Protein AF-A0A968VUL2-F1 (afdb_monomer)

Sequence (170 aa):
MVMHDLRGGFHIPNAKMEKSKKALVSRAGLHGLLQIFDATDLGKEFAKCLPEDGSIRAYGSYQLGLLWVACLLSGFDSIDDIEEFDDDDLILALFGGKLPTAKTMGNFLRRFSKHNIQDLNRFITKMGYTLRNHSQQVHPHKGEAMPHFKIDGTTHEQHGKQMEGCGWIR

Mean predicted aligned error: 10.17 Å

Nearest PDB structures (foldseek):
  8vy9-assembly1_R  TM=2.359E-01  e=7.471E+00  Homo sapiens

Foldseek 3Di:
DPPDQLLNPQAFDDDDDDDDPDDQDLCNCLSVVLNVCRVDCNLVLLSVLFFAADPDPPDHRSLLSSVVVSCVSSVNPALQCSVVCLPPPSSCVRSVNDDDHSVRSVVRVVRRDPSSVVSNVVSVVVVVVVVLVVCCVVCVPPPPDDDDDPDPPPPPPDPPDDDPPDDDDD

Secondary structure (DSSP, 8-state):
-----TTTT--PPPPPP---SSPPPTTTTHHHHHHHHHHSHHHHHHHHHSPPPPSSTTS-HHHHHHHHHHHHHTT--SSGGGGGGTT-HHHHHHTTS-PPPHHHHHHHHTT--HHHHHHHHHHHHHHHHHHHHHHHHH-GGG-SS--------------S---TT-PPP-

Structure (mmCIF, N/CA/C/O backbone):
data_AF-A0A968VUL2-F1
#
_entry.id   AF-A0A968VUL2-F1
#
loop_
_atom_site.group_PDB
_atom_site.id
_atom_site.type_symbol
_atom_site.label_atom_id
_atom_site.label_alt_id
_atom_site.label_comp_id
_atom_site.label_asym_id
_atom_site.label_entity_id
_atom_site.label_seq_id
_atom_site.pdbx_PDB_ins_code
_atom_site.Cartn_x
_atom_site.Cartn_y
_atom_site.Cartn_z
_atom_site.occupancy
_atom_site.B_iso_or_equiv
_atom_site.auth_seq_id
_atom_site.auth_comp_id
_atom_site.auth_asym_id
_atom_site.auth_atom_id
_atom_site.pdbx_PDB_model_num
ATOM 1 N N . MET A 1 1 ? 14.855 -13.547 21.354 1.00 37.34 1 MET A N 1
ATOM 2 C CA . MET A 1 1 ? 13.839 -12.504 21.103 1.00 37.34 1 MET A CA 1
ATOM 3 C C . MET A 1 1 ? 13.083 -12.933 19.857 1.00 37.34 1 MET A C 1
ATOM 5 O O . MET A 1 1 ? 13.698 -12.995 18.802 1.00 37.34 1 MET A O 1
ATOM 9 N N . VAL A 1 2 ? 11.835 -13.390 19.984 1.00 40.97 2 VAL A N 1
ATOM 10 C CA . VAL A 1 2 ? 11.049 -13.843 18.823 1.00 40.97 2 VAL A CA 1
ATOM 11 C C . VAL A 1 2 ? 10.714 -12.595 18.006 1.00 40.97 2 VAL A C 1
ATOM 13 O O . VAL A 1 2 ? 10.046 -11.703 18.521 1.00 40.97 2 VAL A O 1
ATOM 16 N N . MET A 1 3 ? 11.246 -12.476 16.785 1.00 50.22 3 MET A N 1
ATOM 17 C CA . MET A 1 3 ? 10.835 -11.415 15.863 1.00 50.22 3 MET A CA 1
ATOM 18 C C . MET A 1 3 ? 9.357 -11.639 15.546 1.00 50.22 3 MET A C 1
ATOM 20 O O . MET A 1 3 ? 9.009 -12.607 14.878 1.00 50.22 3 MET A O 1
ATOM 24 N N . HIS A 1 4 ? 8.494 -10.777 16.074 1.00 66.12 4 HIS A N 1
ATOM 25 C CA . HIS A 1 4 ? 7.088 -10.762 15.705 1.00 66.12 4 HIS A CA 1
ATOM 26 C C . HIS A 1 4 ? 6.989 -10.368 14.226 1.00 66.12 4 HIS A C 1
ATOM 28 O O . HIS A 1 4 ? 7.499 -9.314 13.839 1.00 66.12 4 HIS A O 1
ATOM 34 N N . ASP A 1 5 ? 6.374 -11.209 13.392 1.00 80.06 5 ASP A N 1
ATOM 35 C CA . ASP A 1 5 ? 6.151 -10.875 11.986 1.00 80.06 5 ASP A CA 1
ATOM 36 C C . ASP A 1 5 ? 5.081 -9.785 11.890 1.00 80.06 5 ASP A C 1
ATOM 38 O O . ASP A 1 5 ? 3.891 -10.032 12.072 1.00 80.06 5 ASP A O 1
ATOM 42 N N . LEU A 1 6 ? 5.517 -8.557 11.617 1.00 80.31 6 LEU A N 1
ATOM 43 C CA . LEU A 1 6 ? 4.642 -7.391 11.469 1.00 80.31 6 LEU A CA 1
ATOM 44 C C . LEU A 1 6 ? 3.752 -7.469 10.219 1.00 80.31 6 LEU A C 1
ATOM 46 O O . LEU A 1 6 ? 2.840 -6.662 10.068 1.00 80.31 6 LEU A O 1
ATOM 50 N N . ARG A 1 7 ? 4.005 -8.433 9.324 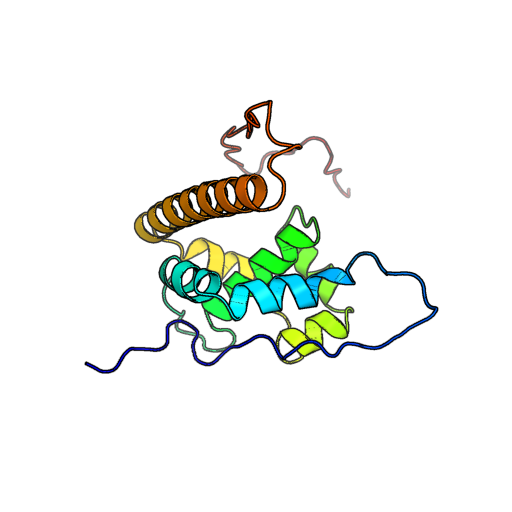1.00 83.31 7 ARG A N 1
ATOM 51 C CA . ARG A 1 7 ? 3.173 -8.687 8.142 1.00 83.31 7 ARG A CA 1
ATOM 52 C C . ARG A 1 7 ? 2.048 -9.685 8.411 1.00 83.31 7 ARG A C 1
ATOM 54 O O . ARG A 1 7 ? 1.212 -9.897 7.537 1.00 83.31 7 ARG A O 1
ATOM 61 N N . GLY A 1 8 ? 2.017 -10.298 9.598 1.00 80.00 8 GLY A N 1
ATOM 62 C CA . GLY A 1 8 ? 0.979 -11.256 9.981 1.00 80.00 8 GLY A CA 1
ATOM 63 C C . GLY A 1 8 ? 0.897 -12.472 9.051 1.00 80.00 8 GLY A C 1
ATOM 64 O O . GLY A 1 8 ? -0.189 -13.013 8.860 1.00 80.00 8 GLY A O 1
ATOM 65 N N . GLY A 1 9 ? 2.012 -12.870 8.424 1.00 82.31 9 GLY A N 1
ATOM 66 C CA . GLY A 1 9 ? 2.068 -13.954 7.441 1.00 82.31 9 GLY A CA 1
ATOM 67 C C . GLY A 1 9 ? 1.458 -13.638 6.068 1.00 82.31 9 GLY A C 1
ATOM 68 O O . GLY A 1 9 ? 1.437 -14.522 5.212 1.00 82.31 9 GLY A O 1
ATOM 69 N N . PHE A 1 10 ? 0.964 -12.415 5.832 1.00 86.69 10 PHE A N 1
ATOM 70 C CA . PHE A 1 10 ? 0.419 -12.013 4.533 1.00 86.69 10 PHE A CA 1
ATOM 71 C C . PHE A 1 10 ? 1.534 -11.624 3.561 1.00 86.69 10 PHE A C 1
ATOM 73 O O . PHE A 1 10 ? 2.338 -10.737 3.860 1.00 86.69 10 PHE A O 1
ATOM 80 N N . HIS A 1 11 ? 1.532 -12.237 2.376 1.00 88.06 11 HIS A N 1
ATOM 81 C CA . HIS A 1 11 ? 2.478 -11.966 1.294 1.00 88.06 11 HIS A CA 1
ATOM 82 C C . HIS A 1 11 ? 1.773 -11.980 -0.062 1.00 88.06 11 HIS A C 1
ATOM 84 O O . HIS A 1 11 ? 0.821 -12.736 -0.272 1.00 88.06 11 HIS A O 1
ATOM 90 N N . ILE A 1 12 ? 2.283 -11.184 -0.997 1.00 89.44 12 ILE A N 1
ATOM 91 C CA . ILE A 1 12 ? 1.816 -11.165 -2.381 1.00 89.44 12 ILE A CA 1
ATOM 92 C C . ILE A 1 12 ? 2.310 -12.439 -3.090 1.00 89.44 12 ILE A C 1
ATOM 94 O O . ILE A 1 12 ? 3.513 -12.717 -3.081 1.00 89.44 12 ILE A O 1
ATOM 98 N N . PRO A 1 13 ? 1.423 -13.228 -3.730 1.00 86.00 13 PRO A N 1
ATOM 99 C CA . PRO A 1 13 ? 1.834 -14.400 -4.497 1.00 86.00 13 PRO A CA 1
ATOM 100 C C . PRO A 1 13 ? 2.847 -14.040 -5.588 1.00 86.00 13 PRO A C 1
ATOM 102 O O . PRO A 1 13 ? 2.783 -12.962 -6.174 1.00 86.00 13 PRO A O 1
ATOM 105 N N . ASN A 1 14 ? 3.760 -14.953 -5.922 1.00 84.19 14 ASN A N 1
ATOM 106 C CA . ASN A 1 14 ? 4.741 -14.688 -6.974 1.00 84.19 14 ASN A CA 1
ATOM 107 C C . ASN A 1 14 ? 4.069 -14.496 -8.343 1.00 84.19 14 ASN A C 1
ATOM 109 O O . ASN A 1 14 ? 3.276 -15.343 -8.767 1.00 84.19 14 ASN A O 1
ATOM 113 N N . ALA A 1 15 ? 4.429 -13.428 -9.061 1.00 79.00 15 ALA A N 1
ATOM 114 C CA . ALA A 1 15 ? 3.981 -13.226 -10.430 1.00 79.00 15 ALA A CA 1
ATOM 115 C C . ALA A 1 15 ? 4.552 -14.305 -11.353 1.00 79.00 15 ALA A C 1
ATOM 117 O O . ALA A 1 15 ? 5.729 -14.671 -11.281 1.00 79.00 15 ALA A O 1
ATOM 118 N N . LYS A 1 16 ? 3.697 -14.819 -12.240 1.00 77.38 16 LYS A N 1
ATOM 119 C CA . LYS A 1 16 ? 4.094 -15.735 -13.308 1.00 77.38 16 LYS A CA 1
ATOM 120 C C . LYS A 1 16 ? 4.295 -14.935 -14.586 1.00 77.38 16 LYS A C 1
ATOM 122 O O . LYS A 1 16 ? 3.427 -14.168 -14.986 1.00 77.38 16 LYS A O 1
ATOM 127 N N . MET A 1 17 ? 5.436 -15.138 -15.232 1.00 76.56 17 MET A N 1
ATOM 128 C CA . MET A 1 17 ? 5.728 -14.527 -16.524 1.00 76.56 17 MET A CA 1
ATOM 129 C C . MET A 1 17 ? 5.154 -15.400 -17.636 1.00 76.56 17 MET A C 1
ATOM 131 O O . MET A 1 17 ? 5.544 -16.559 -17.780 1.00 76.56 17 MET A O 1
ATOM 135 N N . GLU A 1 18 ? 4.268 -14.834 -18.447 1.00 79.75 18 GLU A N 1
ATOM 136 C CA . GLU A 1 18 ? 3.709 -15.494 -19.624 1.00 79.75 18 GLU A CA 1
ATOM 137 C C . GLU A 1 18 ? 3.889 -14.604 -20.857 1.00 79.75 18 GLU A C 1
ATOM 139 O O . GLU A 1 18 ? 3.712 -13.386 -20.806 1.00 79.75 18 GLU A O 1
ATOM 144 N N . LYS A 1 19 ? 4.256 -15.209 -21.990 1.00 80.38 19 LYS A N 1
ATOM 145 C CA . LYS A 1 19 ? 4.304 -14.497 -23.269 1.00 80.38 19 LYS A CA 1
ATOM 146 C C . LYS A 1 19 ? 2.898 -14.438 -23.849 1.00 80.38 19 LYS A C 1
ATOM 148 O O . LYS A 1 19 ? 2.332 -15.470 -24.189 1.00 80.38 19 LYS A O 1
ATOM 153 N N . SER A 1 20 ? 2.377 -13.233 -24.039 1.00 81.50 20 SER A N 1
ATOM 154 C CA . SER A 1 20 ? 1.066 -13.009 -24.644 1.00 81.50 20 SER A CA 1
ATOM 155 C C . SER A 1 20 ? 1.165 -12.063 -25.836 1.00 81.50 20 SER A C 1
ATOM 157 O O . SER A 1 20 ? 2.008 -11.170 -25.867 1.00 81.50 20 SER A O 1
ATOM 159 N N . LYS A 1 21 ? 0.291 -12.267 -26.828 1.00 85.56 21 LYS A N 1
ATOM 160 C CA . LYS A 1 21 ? 0.071 -11.323 -27.939 1.00 85.56 21 LYS A CA 1
ATOM 161 C C . LYS A 1 21 ? -1.016 -10.289 -27.618 1.00 85.56 21 LYS A C 1
ATOM 163 O O . LYS A 1 21 ? -1.275 -9.414 -28.438 1.00 85.56 21 LYS A O 1
ATOM 168 N N . LYS A 1 22 ? -1.691 -10.423 -26.470 1.00 81.62 22 LYS A N 1
ATOM 169 C CA . LYS A 1 22 ? -2.714 -9.474 -26.019 1.00 81.62 22 LYS A CA 1
ATOM 170 C C . LYS A 1 22 ? -2.049 -8.157 -25.619 1.00 81.62 22 LYS A C 1
ATOM 172 O O . LYS A 1 22 ? -0.934 -8.160 -25.101 1.00 81.62 22 LYS A O 1
ATOM 177 N N . ALA A 1 23 ? -2.745 -7.048 -25.853 1.00 78.88 23 ALA A N 1
ATOM 178 C CA . ALA A 1 23 ? -2.309 -5.745 -25.370 1.00 78.88 23 ALA A CA 1
ATOM 179 C C . ALA A 1 23 ? -2.241 -5.732 -23.833 1.00 78.88 23 ALA A C 1
ATOM 181 O O . ALA A 1 23 ? -3.009 -6.430 -23.166 1.00 78.88 23 ALA A O 1
ATOM 182 N N . LEU A 1 24 ? -1.324 -4.931 -23.284 1.00 73.94 24 LEU A N 1
ATOM 183 C CA . LEU A 1 24 ? -1.293 -4.655 -21.851 1.00 73.94 24 LEU A CA 1
ATOM 184 C C . LEU A 1 24 ? -2.572 -3.905 -21.463 1.00 73.94 24 LEU A C 1
ATOM 186 O O . LEU A 1 24 ? -2.960 -2.945 -22.126 1.00 73.94 24 LEU A O 1
ATOM 190 N N . VAL A 1 25 ? -3.214 -4.359 -20.392 1.00 75.19 25 VAL A N 1
ATOM 191 C CA . VAL A 1 25 ? -4.345 -3.666 -19.763 1.00 75.19 25 VAL A CA 1
ATOM 192 C C . VAL A 1 25 ? -3.836 -2.639 -18.749 1.00 75.19 25 VAL A C 1
ATOM 194 O O . VAL A 1 25 ? -2.686 -2.720 -18.312 1.00 75.19 25 VAL A O 1
ATOM 197 N N . SER A 1 26 ? -4.684 -1.687 -18.354 1.00 71.44 26 SER A N 1
ATOM 198 C CA . SER A 1 26 ? -4.329 -0.556 -17.475 1.00 71.44 26 SER A CA 1
ATOM 199 C C . SER A 1 26 ? -3.601 -0.967 -16.188 1.00 71.44 26 SER A C 1
ATOM 201 O O . SER A 1 26 ? -2.665 -0.290 -15.773 1.00 71.44 26 SER A O 1
ATOM 203 N N . ARG A 1 27 ? -3.969 -2.110 -15.594 1.00 76.69 27 ARG A N 1
ATOM 204 C CA . ARG A 1 27 ? -3.415 -2.619 -14.324 1.00 76.69 27 ARG A CA 1
ATOM 205 C C . ARG A 1 27 ? -2.355 -3.723 -14.488 1.00 76.69 27 ARG A C 1
ATOM 207 O O . ARG A 1 27 ? -1.923 -4.312 -13.502 1.00 76.69 27 ARG A O 1
ATOM 214 N N . ALA A 1 28 ? -1.873 -3.998 -15.707 1.00 74.69 28 ALA A N 1
ATOM 215 C CA . ALA A 1 28 ? -0.989 -5.142 -15.995 1.00 74.69 28 ALA A CA 1
ATOM 216 C C . ALA A 1 28 ? 0.368 -5.129 -15.252 1.00 74.69 28 ALA A C 1
ATOM 218 O O . ALA A 1 28 ? 1.002 -6.173 -15.116 1.00 74.69 28 ALA A O 1
ATOM 219 N N . GLY A 1 29 ? 0.822 -3.967 -14.766 1.00 82.19 29 GLY A N 1
ATOM 220 C CA . GLY A 1 29 ? 2.055 -3.835 -13.978 1.00 82.19 29 GLY A CA 1
ATOM 221 C C . GLY A 1 29 ? 1.862 -3.929 -12.461 1.00 82.19 29 GLY A C 1
ATOM 222 O O . GLY A 1 29 ? 2.845 -4.062 -11.732 1.00 82.19 29 GLY A O 1
ATOM 223 N N . LEU A 1 30 ? 0.620 -3.868 -11.974 1.00 87.62 30 LEU A N 1
ATOM 224 C CA . LEU A 1 30 ? 0.327 -3.682 -10.555 1.00 87.62 30 LEU A CA 1
ATOM 225 C C . LEU A 1 30 ? 0.808 -4.859 -9.701 1.00 87.62 30 LEU A C 1
ATOM 227 O O . LEU A 1 30 ? 1.480 -4.647 -8.695 1.00 87.62 30 LEU A O 1
ATOM 231 N N . HIS A 1 31 ? 0.558 -6.098 -10.138 1.00 89.00 31 HIS A N 1
ATOM 232 C CA . HIS A 1 31 ? 1.044 -7.295 -9.440 1.00 89.00 31 HIS A CA 1
ATOM 233 C C . HIS A 1 31 ? 2.570 -7.288 -9.304 1.00 89.00 31 HIS A C 1
ATOM 235 O O . HIS A 1 31 ? 3.088 -7.462 -8.204 1.00 89.00 31 HIS A O 1
ATOM 241 N N . GLY A 1 32 ? 3.295 -7.022 -10.392 1.00 87.81 32 GLY A N 1
ATOM 242 C CA . GLY A 1 32 ? 4.757 -6.972 -10.364 1.00 87.81 32 GLY A CA 1
ATOM 243 C C . GLY A 1 32 ? 5.288 -5.903 -9.406 1.00 87.81 32 GLY A C 1
ATOM 244 O O . GLY A 1 32 ? 6.206 -6.174 -8.634 1.00 87.81 32 GLY A O 1
ATOM 245 N N . LEU A 1 33 ? 4.679 -4.713 -9.400 1.00 87.75 33 LEU A N 1
ATOM 246 C CA . LEU A 1 33 ? 5.052 -3.633 -8.482 1.00 87.75 33 LEU A CA 1
ATOM 247 C C . LEU A 1 33 ? 4.795 -4.009 -7.018 1.00 87.75 33 LEU A C 1
ATOM 249 O O . LEU A 1 33 ? 5.688 -3.847 -6.187 1.00 87.75 33 LEU A O 1
ATOM 253 N N . LEU A 1 34 ? 3.615 -4.557 -6.708 1.00 90.88 34 LEU A N 1
ATOM 254 C CA . LEU A 1 34 ? 3.268 -5.002 -5.355 1.00 90.88 34 LEU A CA 1
ATOM 255 C C . LEU A 1 34 ? 4.173 -6.144 -4.885 1.00 90.88 34 LEU A C 1
ATOM 257 O O . LEU A 1 34 ? 4.610 -6.142 -3.737 1.00 90.88 34 LEU A O 1
ATOM 261 N N . GLN A 1 35 ? 4.512 -7.084 -5.771 1.00 89.75 35 GLN A N 1
ATOM 262 C CA . GLN A 1 35 ? 5.426 -8.178 -5.456 1.00 89.75 35 GLN A CA 1
ATOM 263 C C . GLN A 1 35 ? 6.840 -7.661 -5.169 1.00 89.75 35 GLN A C 1
ATOM 265 O O . GLN A 1 35 ? 7.449 -8.084 -4.191 1.00 89.75 35 GLN A O 1
ATOM 270 N N . ILE A 1 36 ? 7.375 -6.743 -5.983 1.00 86.00 36 ILE A N 1
ATOM 271 C CA . ILE A 1 36 ? 8.690 -6.129 -5.728 1.00 86.00 36 ILE A CA 1
ATOM 272 C C . ILE A 1 36 ? 8.672 -5.389 -4.388 1.00 86.00 36 ILE A C 1
ATOM 274 O O . ILE A 1 36 ? 9.610 -5.499 -3.596 1.00 86.00 36 ILE A O 1
ATOM 278 N N . PHE A 1 37 ? 7.599 -4.651 -4.113 1.00 87.56 37 PHE A N 1
ATOM 279 C CA . PHE A 1 37 ? 7.453 -3.925 -2.861 1.00 87.56 37 PHE A CA 1
ATOM 280 C C . PHE A 1 37 ? 7.427 -4.871 -1.647 1.00 87.56 37 PHE A C 1
ATOM 282 O O . PHE A 1 37 ? 8.195 -4.670 -0.708 1.00 87.56 37 PHE A O 1
ATOM 289 N N . ASP A 1 38 ? 6.619 -5.936 -1.691 1.00 88.50 38 ASP A N 1
ATOM 290 C CA . ASP A 1 38 ? 6.483 -6.917 -0.603 1.00 88.50 38 ASP A CA 1
ATOM 291 C C . ASP A 1 38 ? 7.728 -7.810 -0.419 1.00 88.50 38 ASP A C 1
ATOM 293 O O . ASP A 1 38 ? 8.085 -8.172 0.706 1.00 88.50 38 ASP A O 1
ATOM 297 N N . ALA A 1 39 ? 8.424 -8.146 -1.511 1.00 86.56 39 ALA A N 1
ATOM 298 C CA . ALA A 1 39 ? 9.606 -9.010 -1.489 1.00 86.56 39 ALA A CA 1
ATOM 299 C C . ALA A 1 39 ? 10.894 -8.292 -1.050 1.00 86.56 39 ALA A C 1
ATOM 301 O O . ALA A 1 39 ? 11.871 -8.949 -0.681 1.00 86.56 39 ALA A O 1
ATOM 302 N N . THR A 1 40 ? 10.925 -6.959 -1.095 1.00 85.06 40 THR A N 1
ATOM 303 C CA . THR A 1 40 ? 12.086 -6.158 -0.680 1.00 85.06 40 THR A CA 1
ATOM 304 C C . THR A 1 40 ? 11.965 -5.701 0.774 1.00 85.06 40 THR A C 1
ATOM 306 O O . THR A 1 40 ? 10.937 -5.863 1.432 1.00 85.06 40 THR A O 1
ATOM 309 N N . ASP A 1 41 ? 13.023 -5.084 1.308 1.00 86.94 41 ASP A N 1
ATOM 310 C CA . ASP A 1 41 ? 12.971 -4.495 2.651 1.00 86.94 41 ASP A CA 1
ATOM 311 C C . ASP A 1 41 ? 11.999 -3.304 2.744 1.00 86.94 41 ASP A C 1
ATOM 313 O O . ASP A 1 41 ? 11.646 -2.900 3.851 1.00 86.94 41 ASP A O 1
ATOM 317 N N . LEU A 1 42 ? 11.502 -2.787 1.610 1.00 86.50 42 LEU A N 1
ATOM 318 C CA . LEU A 1 42 ? 10.468 -1.752 1.584 1.00 86.50 42 LEU A CA 1
ATOM 319 C C . LEU A 1 42 ? 9.188 -2.219 2.278 1.00 86.50 42 LEU A C 1
ATOM 321 O O . LEU A 1 42 ? 8.699 -1.503 3.144 1.00 86.50 42 LEU A O 1
ATOM 325 N N . GLY A 1 43 ? 8.694 -3.425 1.980 1.00 88.19 43 GLY A N 1
ATOM 326 C CA . GLY A 1 43 ? 7.504 -3.975 2.633 1.00 88.19 43 GLY A CA 1
ATOM 327 C C . GLY A 1 43 ? 7.682 -4.142 4.145 1.00 88.19 43 GLY A C 1
ATOM 328 O O . GLY A 1 43 ? 6.789 -3.811 4.924 1.00 88.19 43 GLY A O 1
ATOM 329 N N . LYS A 1 44 ? 8.871 -4.571 4.591 1.00 89.88 44 LYS A N 1
ATOM 330 C CA . LYS A 1 44 ? 9.181 -4.722 6.026 1.00 89.88 44 LYS A CA 1
ATOM 331 C C . LYS A 1 44 ? 9.244 -3.383 6.754 1.00 89.88 44 LYS A C 1
ATOM 333 O O . LYS A 1 44 ? 8.744 -3.274 7.869 1.00 89.88 44 LYS A O 1
ATOM 338 N N . GLU A 1 45 ? 9.890 -2.384 6.157 1.00 91.12 45 GLU A N 1
ATOM 339 C 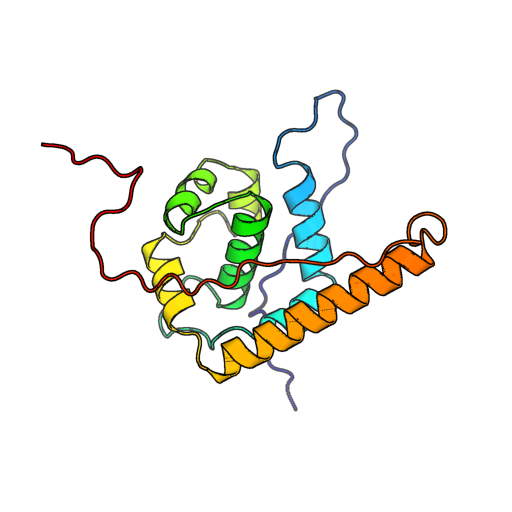CA . GLU A 1 45 ? 9.967 -1.039 6.730 1.00 91.12 45 GLU A CA 1
ATOM 340 C C . GLU A 1 45 ? 8.594 -0.362 6.722 1.00 91.12 45 GLU A C 1
ATOM 342 O O . GLU A 1 45 ? 8.205 0.225 7.725 1.00 91.12 45 GLU A O 1
ATOM 347 N N . PHE A 1 46 ? 7.822 -0.534 5.647 1.00 93.31 46 PHE A N 1
ATOM 348 C CA . PHE A 1 46 ? 6.452 -0.045 5.555 1.00 93.31 46 PHE A CA 1
ATOM 349 C C . PHE A 1 46 ? 5.556 -0.643 6.641 1.00 93.31 46 PHE A C 1
ATOM 351 O O . PHE A 1 46 ? 4.849 0.103 7.311 1.00 93.31 46 PHE A O 1
ATOM 358 N N . ALA A 1 47 ? 5.635 -1.958 6.885 1.00 92.81 47 ALA A N 1
ATOM 359 C CA . ALA A 1 47 ? 4.854 -2.629 7.926 1.00 92.81 47 ALA A CA 1
ATOM 360 C C . ALA A 1 47 ? 5.068 -2.021 9.325 1.00 92.81 47 ALA A C 1
ATOM 362 O O . ALA A 1 47 ? 4.122 -1.940 10.103 1.00 92.81 47 ALA A O 1
ATOM 363 N N . LYS A 1 48 ? 6.281 -1.537 9.633 1.00 93.75 48 LYS A N 1
ATOM 364 C CA . LYS A 1 48 ? 6.589 -0.859 10.908 1.00 93.75 48 LYS A CA 1
ATOM 365 C 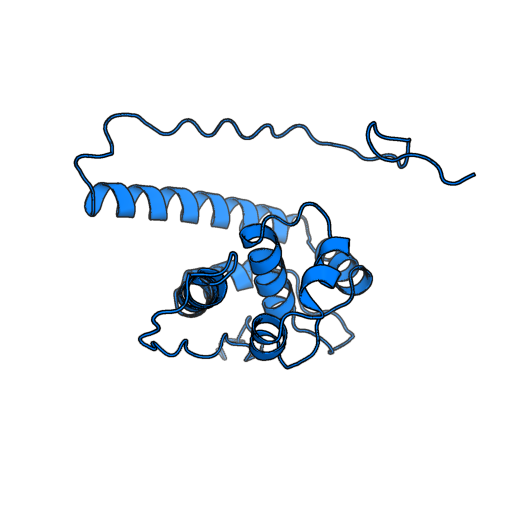C . LYS A 1 48 ? 5.878 0.486 11.054 1.00 93.75 48 LYS A C 1
ATOM 367 O O . LYS A 1 48 ? 5.660 0.936 12.173 1.00 93.75 48 LYS A O 1
ATOM 372 N N . CYS A 1 49 ? 5.541 1.136 9.943 1.00 95.06 49 CYS A N 1
ATOM 373 C CA . CYS A 1 49 ? 4.855 2.424 9.944 1.00 95.06 49 CYS A CA 1
ATOM 374 C C . CYS A 1 49 ? 3.342 2.284 10.161 1.00 95.06 49 CYS A C 1
ATOM 376 O O . CYS A 1 49 ? 2.683 3.274 10.479 1.00 95.06 49 CYS A O 1
ATOM 378 N N . LEU A 1 50 ? 2.780 1.088 9.977 1.00 94.50 50 LEU A N 1
ATOM 379 C CA . LEU A 1 50 ? 1.340 0.852 10.035 1.00 94.50 50 LEU A CA 1
ATOM 380 C C . LEU A 1 50 ? 0.828 0.796 11.483 1.00 94.50 50 LEU A C 1
ATOM 382 O O . LEU A 1 50 ? 1.584 0.460 12.396 1.00 94.50 50 LEU A O 1
ATOM 386 N N . PRO A 1 51 ? -0.453 1.127 11.723 1.00 92.56 51 PRO A N 1
ATOM 387 C CA . PRO A 1 51 ? -1.053 0.973 13.038 1.00 92.56 51 PRO A CA 1
ATOM 388 C C . PRO A 1 51 ? -1.123 -0.503 13.438 1.00 92.56 51 PRO A C 1
ATOM 390 O O . PRO A 1 51 ? -1.274 -1.385 12.588 1.00 92.56 51 PRO A O 1
ATOM 393 N N . GLU A 1 52 ? -1.094 -0.765 14.743 1.00 87.50 52 GLU A N 1
ATOM 394 C CA . GLU A 1 52 ? -1.317 -2.105 15.290 1.00 87.50 52 GLU A CA 1
ATOM 395 C C . GLU A 1 52 ? -2.658 -2.691 14.827 1.00 87.50 52 GLU A C 1
ATOM 397 O O . GLU A 1 52 ? -3.615 -1.961 14.529 1.00 87.50 52 GLU A O 1
ATOM 402 N N . ASP A 1 53 ? -2.728 -4.020 14.755 1.00 80.12 53 ASP A N 1
ATOM 403 C CA . ASP A 1 53 ? -3.935 -4.735 14.351 1.00 80.12 53 ASP A CA 1
ATOM 404 C C . ASP A 1 53 ? -5.130 -4.397 15.254 1.00 80.12 53 ASP A C 1
ATOM 406 O O . ASP A 1 53 ? -5.023 -4.206 16.464 1.00 80.12 53 ASP A O 1
ATOM 410 N N . GLY A 1 54 ? -6.308 -4.307 14.638 1.00 68.25 54 GLY A N 1
ATOM 411 C CA . GLY A 1 54 ? -7.556 -4.061 15.345 1.00 68.25 54 GLY A CA 1
ATOM 412 C C . GLY A 1 54 ? -8.063 -5.337 16.014 1.00 68.25 54 GLY A C 1
ATOM 413 O O . GLY A 1 54 ? -7.675 -6.448 15.660 1.00 68.25 54 GLY A O 1
ATOM 414 N N . SER A 1 55 ? -9.011 -5.197 16.941 1.00 56.09 55 SER A N 1
ATOM 415 C CA . SER A 1 55 ? -9.590 -6.337 17.666 1.00 56.09 55 SER A CA 1
ATOM 416 C C . SER A 1 55 ? -10.412 -7.303 16.790 1.00 56.09 55 SER A C 1
ATOM 418 O O . SER A 1 55 ? -10.723 -8.408 17.235 1.00 56.09 55 SER A O 1
ATOM 420 N N . ILE A 1 56 ? -10.748 -6.932 15.546 1.00 50.25 56 ILE A N 1
ATOM 421 C CA . ILE A 1 56 ? -11.576 -7.725 14.623 1.00 50.25 56 ILE A CA 1
ATOM 422 C C . ILE A 1 56 ? -10.715 -8.205 13.444 1.00 50.25 56 ILE A C 1
ATOM 424 O O . ILE A 1 56 ? -10.359 -7.443 12.549 1.00 50.25 56 ILE A O 1
ATOM 428 N N . ARG A 1 57 ? -10.400 -9.504 13.472 1.00 58.09 57 ARG A N 1
ATOM 429 C CA . ARG A 1 57 ? -9.342 -10.222 12.731 1.00 58.09 57 ARG A CA 1
ATOM 430 C C . ARG A 1 57 ? -9.589 -10.469 11.232 1.00 58.09 57 ARG A C 1
ATOM 432 O O . ARG A 1 57 ? -9.008 -11.398 10.685 1.00 58.09 57 ARG A O 1
ATOM 439 N N . ALA A 1 58 ? -10.475 -9.726 10.569 1.00 66.94 58 ALA A N 1
ATOM 440 C CA . ALA A 1 58 ? -10.810 -10.042 9.174 1.00 66.94 58 ALA A CA 1
ATOM 441 C C . ALA A 1 58 ? -9.656 -9.727 8.203 1.00 66.94 58 ALA A C 1
ATOM 443 O O . ALA A 1 58 ? -9.423 -10.492 7.276 1.00 66.94 58 ALA A O 1
ATOM 444 N N . TYR A 1 59 ? -8.928 -8.634 8.446 1.00 81.38 59 TYR A N 1
ATOM 445 C CA . TYR A 1 59 ? -7.797 -8.200 7.628 1.00 81.38 59 TYR A CA 1
ATOM 446 C C . TYR A 1 59 ? -6.677 -7.678 8.532 1.00 81.38 59 TYR A C 1
ATOM 448 O O . TYR A 1 59 ? -6.942 -6.895 9.448 1.00 81.38 59 TYR A O 1
ATOM 456 N N . GLY A 1 60 ? -5.437 -8.099 8.274 1.00 88.44 60 GLY A N 1
ATOM 457 C CA . GLY A 1 60 ? -4.261 -7.578 8.977 1.00 88.44 60 GLY A CA 1
ATOM 458 C C . GLY A 1 60 ? -3.910 -6.162 8.517 1.00 88.44 60 GLY A C 1
ATOM 459 O O . GLY A 1 60 ? -4.137 -5.805 7.358 1.00 88.44 60 GLY A O 1
ATOM 460 N N . SER A 1 61 ? -3.321 -5.349 9.396 1.00 91.56 61 SER A N 1
ATOM 461 C CA . SER A 1 61 ? -2.904 -3.977 9.082 1.00 91.56 61 SER A CA 1
ATOM 462 C C . SER A 1 61 ? -1.975 -3.923 7.868 1.00 91.56 61 SER A C 1
ATOM 464 O O . SER A 1 61 ? -2.131 -3.035 7.035 1.00 91.56 61 SER A O 1
ATOM 466 N N . TYR A 1 62 ? -1.071 -4.896 7.707 1.00 92.75 62 TYR A N 1
ATOM 467 C CA . TYR A 1 62 ? -0.192 -4.969 6.537 1.00 92.75 62 TYR A CA 1
ATOM 468 C C . TYR A 1 62 ? -0.940 -5.223 5.226 1.00 92.75 62 TYR A C 1
ATOM 470 O O . TYR A 1 62 ? -0.698 -4.529 4.243 1.00 92.75 62 TYR A O 1
ATOM 478 N N . GLN A 1 63 ? -1.894 -6.157 5.222 1.00 92.06 63 GLN A N 1
ATOM 479 C CA . GLN A 1 63 ? -2.741 -6.425 4.059 1.00 92.06 63 GLN A CA 1
ATOM 480 C C . GLN A 1 63 ? -3.542 -5.178 3.65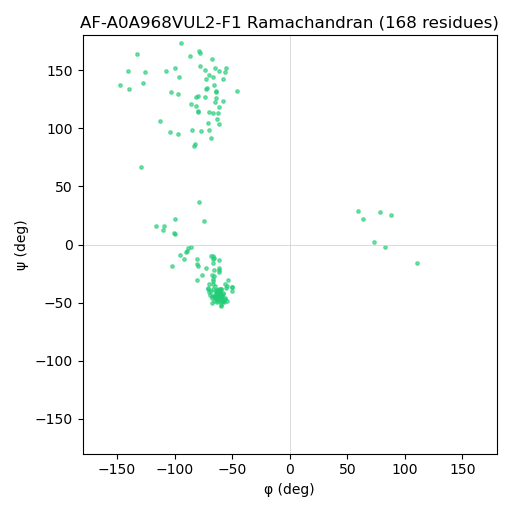8 1.00 92.06 63 GLN A C 1
ATOM 482 O O . GLN A 1 63 ? -3.587 -4.825 2.482 1.00 92.06 63 GLN A O 1
ATOM 487 N N . LEU A 1 64 ? -4.126 -4.478 4.637 1.00 93.44 64 LEU A N 1
ATOM 488 C CA . LEU A 1 64 ? -4.844 -3.220 4.406 1.00 93.44 64 LEU A CA 1
ATOM 489 C C . LEU A 1 64 ? -3.911 -2.115 3.892 1.00 93.44 64 LEU A C 1
ATOM 491 O O . LEU A 1 64 ? -4.278 -1.374 2.985 1.00 93.44 64 LEU A O 1
ATOM 495 N N . GLY A 1 65 ? -2.688 -2.038 4.419 1.00 93.12 65 GLY A N 1
ATOM 496 C CA . GLY A 1 65 ? -1.663 -1.112 3.944 1.00 93.12 65 GLY A CA 1
ATOM 497 C C . GLY A 1 65 ? -1.230 -1.390 2.502 1.00 93.12 65 GLY A C 1
ATOM 498 O O . GLY A 1 65 ? -1.116 -0.457 1.714 1.00 93.12 65 GLY A O 1
ATOM 499 N N . LEU A 1 66 ? -1.025 -2.656 2.128 1.00 93.19 66 LEU A N 1
ATOM 500 C CA . LEU A 1 66 ? -0.697 -3.035 0.749 1.00 93.19 66 LEU A CA 1
ATOM 501 C C . LEU A 1 66 ? -1.852 -2.766 -0.214 1.00 93.19 66 LEU A C 1
ATOM 503 O O . LEU A 1 66 ? -1.613 -2.314 -1.332 1.00 93.19 66 LEU A O 1
ATOM 507 N N . LEU A 1 67 ? -3.094 -2.996 0.216 1.00 93.50 67 LEU A N 1
ATOM 508 C CA . LEU A 1 67 ? -4.261 -2.631 -0.581 1.00 93.50 67 LEU A CA 1
ATOM 509 C C . LEU A 1 67 ? -4.325 -1.116 -0.791 1.00 93.50 67 LEU A C 1
ATOM 511 O O . LEU A 1 67 ? -4.570 -0.671 -1.904 1.00 93.50 67 LEU A O 1
ATOM 515 N N . TRP A 1 68 ? -4.022 -0.322 0.238 1.00 92.75 68 TRP A N 1
ATOM 516 C CA . TRP A 1 68 ? -3.946 1.133 0.104 1.00 92.75 68 TRP A CA 1
ATOM 517 C C . TRP A 1 68 ? -2.873 1.576 -0.906 1.00 92.75 68 TRP A C 1
ATOM 519 O O . TRP A 1 68 ? -3.130 2.453 -1.731 1.00 92.75 68 TRP A O 1
ATOM 529 N N . VAL A 1 69 ? -1.706 0.922 -0.921 1.00 91.56 69 VAL A N 1
ATOM 530 C CA . VAL A 1 69 ? -0.685 1.137 -1.964 1.00 91.56 69 VAL A CA 1
ATOM 531 C C . VAL A 1 69 ? -1.219 0.751 -3.348 1.00 91.56 69 VAL A C 1
ATOM 533 O O . VAL A 1 69 ? -0.980 1.472 -4.315 1.00 91.56 69 VAL A O 1
ATOM 536 N N . ALA A 1 70 ? -1.962 -0.351 -3.459 1.00 92.75 70 ALA A N 1
ATOM 537 C CA . ALA A 1 70 ? -2.551 -0.791 -4.722 1.00 92.75 70 ALA A CA 1
ATOM 538 C C . ALA A 1 70 ? -3.590 0.203 -5.270 1.00 92.75 70 ALA A C 1
ATOM 540 O O . ALA A 1 70 ? -3.564 0.504 -6.465 1.00 92.75 70 ALA A O 1
ATOM 541 N N . CYS A 1 71 ? -4.448 0.752 -4.403 1.00 91.81 71 CYS A N 1
ATOM 542 C CA . CYS A 1 71 ? -5.389 1.826 -4.733 1.00 91.81 71 CYS A CA 1
ATOM 543 C C . CYS A 1 71 ? -4.650 3.054 -5.279 1.00 91.81 71 CYS A C 1
ATOM 545 O O . CYS A 1 71 ? -4.961 3.533 -6.367 1.00 91.81 71 CYS A O 1
ATOM 547 N N . LEU A 1 72 ? -3.604 3.507 -4.576 1.00 88.25 72 LEU A N 1
ATOM 548 C CA . LEU A 1 72 ? -2.809 4.664 -4.993 1.00 88.25 72 LEU A CA 1
ATOM 549 C C . LEU A 1 72 ? -2.143 4.447 -6.360 1.00 88.25 72 LEU A C 1
ATOM 551 O O . LEU A 1 72 ? -2.182 5.323 -7.219 1.00 88.25 72 LEU A O 1
ATOM 555 N N . LEU A 1 73 ? -1.548 3.271 -6.585 1.00 88.12 73 LEU A N 1
ATOM 556 C CA . LEU A 1 73 ? -0.932 2.919 -7.871 1.00 88.12 73 LEU A CA 1
ATOM 557 C C . LEU A 1 73 ? -1.952 2.793 -9.010 1.00 88.12 73 LEU A C 1
ATOM 559 O O . LEU A 1 73 ? -1.577 2.909 -10.175 1.00 88.12 73 LEU A O 1
ATOM 563 N N . SER A 1 74 ? -3.218 2.554 -8.672 1.00 88.56 74 SER A N 1
ATOM 564 C CA . SER A 1 74 ? -4.324 2.472 -9.628 1.00 88.56 74 SER A CA 1
ATOM 565 C C . SER A 1 74 ? -4.978 3.826 -9.905 1.00 88.56 74 SER A C 1
ATOM 567 O O . SER A 1 74 ? -5.841 3.891 -10.774 1.00 88.56 74 SER A O 1
ATOM 569 N N . GLY A 1 75 ? -4.542 4.892 -9.223 1.00 86.56 75 GLY A N 1
ATOM 570 C CA . GLY A 1 75 ? -5.071 6.244 -9.396 1.00 86.56 75 GLY A CA 1
ATOM 571 C C . GLY A 1 75 ? -6.403 6.481 -8.690 1.00 86.56 75 GLY A C 1
ATOM 572 O O . GLY A 1 75 ? -7.185 7.288 -9.170 1.00 86.56 75 GLY A O 1
ATOM 573 N N . PHE A 1 76 ? -6.676 5.761 -7.599 1.00 89.31 76 PHE A N 1
ATOM 574 C CA . PHE A 1 76 ? -7.879 5.988 -6.800 1.00 89.31 76 PHE A CA 1
ATOM 575 C C . PHE A 1 76 ? -7.751 7.286 -6.010 1.00 89.31 76 PHE A C 1
ATOM 577 O O . PHE A 1 76 ? -6.737 7.520 -5.342 1.00 89.31 76 PHE A O 1
ATOM 584 N N . ASP A 1 77 ? -8.808 8.086 -6.052 1.00 83.88 77 ASP A N 1
ATOM 585 C CA . ASP A 1 77 ? -8.885 9.401 -5.424 1.00 83.88 77 ASP A CA 1
ATOM 586 C C . ASP A 1 77 ? -9.683 9.353 -4.109 1.00 83.88 77 ASP A C 1
ATOM 588 O O . ASP A 1 77 ? -9.550 10.240 -3.259 1.00 83.88 77 ASP A O 1
ATOM 592 N N . SER A 1 78 ? -10.483 8.301 -3.899 1.00 88.75 78 SER A N 1
ATOM 593 C CA . SER A 1 78 ? -11.307 8.104 -2.706 1.00 88.75 78 SER A CA 1
ATOM 594 C C . SER A 1 78 ? -11.178 6.692 -2.110 1.00 88.75 78 SER A C 1
ATOM 596 O O . SER A 1 78 ? -10.683 5.757 -2.735 1.00 88.75 78 SER A O 1
ATOM 598 N N . ILE A 1 79 ? -11.619 6.520 -0.856 1.00 89.12 79 ILE A N 1
ATOM 599 C CA . ILE A 1 79 ? -11.704 5.185 -0.231 1.00 89.12 79 ILE A CA 1
ATOM 600 C C . ILE A 1 79 ? -12.849 4.339 -0.799 1.00 89.12 79 ILE A C 1
ATOM 602 O O . ILE A 1 79 ? -12.829 3.121 -0.621 1.00 89.12 79 ILE A O 1
ATOM 606 N N . ASP A 1 80 ? -13.840 4.977 -1.423 1.00 89.44 80 ASP A N 1
ATOM 607 C CA . ASP A 1 80 ? -14.997 4.304 -2.014 1.00 89.44 80 ASP A CA 1
ATOM 608 C C . ASP A 1 80 ? -14.603 3.632 -3.338 1.00 89.44 80 ASP A C 1
ATOM 610 O O . ASP A 1 80 ? -15.123 2.570 -3.666 1.00 89.44 80 ASP A O 1
ATOM 614 N N . ASP A 1 81 ? -13.567 4.144 -4.011 1.00 91.38 81 ASP A N 1
ATOM 615 C CA . ASP A 1 81 ? -13.021 3.587 -5.257 1.00 91.38 81 ASP A CA 1
ATOM 616 C C . ASP A 1 81 ? -12.478 2.155 -5.086 1.00 91.38 81 ASP A C 1
ATOM 618 O O . ASP A 1 81 ? -12.253 1.455 -6.068 1.00 91.38 81 ASP A O 1
ATOM 622 N N . ILE A 1 82 ? -12.303 1.666 -3.848 1.00 90.62 82 ILE A N 1
ATOM 623 C CA . ILE A 1 82 ? -11.980 0.253 -3.579 1.00 90.62 82 ILE A CA 1
ATOM 624 C C . ILE A 1 82 ? -12.992 -0.689 -4.246 1.00 90.62 82 ILE A C 1
ATOM 626 O O . ILE A 1 82 ? -12.604 -1.780 -4.659 1.00 90.62 82 ILE A O 1
ATOM 630 N N . GLU A 1 83 ? -14.250 -0.268 -4.401 1.00 89.75 83 GLU A N 1
ATOM 631 C CA . GLU A 1 83 ? -15.292 -1.040 -5.090 1.00 89.75 83 GLU A CA 1
ATOM 632 C C . GLU A 1 83 ? -14.945 -1.306 -6.571 1.00 89.75 83 GLU A C 1
ATOM 634 O O . GLU A 1 83 ? -15.347 -2.327 -7.121 1.00 89.75 83 GLU A O 1
ATOM 639 N N . GLU A 1 84 ? -14.098 -0.488 -7.214 1.00 89.25 84 GLU A N 1
ATOM 640 C CA . GLU A 1 84 ? -13.597 -0.760 -8.573 1.00 89.25 84 GLU A CA 1
ATOM 641 C C . GLU A 1 84 ? -12.672 -1.990 -8.664 1.00 89.25 84 GLU A C 1
ATOM 643 O O . GLU A 1 84 ? -12.268 -2.403 -9.761 1.00 89.25 84 GLU A O 1
ATOM 648 N N . PHE A 1 85 ? -12.260 -2.542 -7.523 1.00 90.88 85 PHE A N 1
ATOM 649 C CA . PHE A 1 85 ? -11.519 -3.796 -7.452 1.00 90.88 85 PHE A CA 1
ATOM 650 C C . PHE A 1 85 ? -12.408 -5.018 -7.202 1.00 90.88 85 PHE A C 1
ATOM 652 O O . PHE A 1 85 ? -11.903 -6.134 -7.323 1.00 90.88 85 PHE A O 1
ATOM 659 N N . ASP A 1 86 ? -13.697 -4.851 -6.886 1.00 86.38 86 ASP A N 1
ATOM 660 C CA . ASP A 1 86 ? -14.572 -5.984 -6.554 1.00 86.38 86 ASP A CA 1
ATOM 661 C C . ASP A 1 86 ? -14.797 -6.928 -7.747 1.00 86.38 86 ASP A C 1
ATOM 663 O O . ASP A 1 86 ? -14.964 -8.128 -7.543 1.00 86.38 86 ASP A O 1
ATOM 667 N N . ASP A 1 87 ? -14.710 -6.416 -8.978 1.00 85.12 87 ASP A N 1
ATOM 668 C CA . ASP A 1 87 ? -14.806 -7.200 -10.220 1.00 85.12 87 ASP A CA 1
ATOM 669 C C . ASP A 1 87 ? -13.429 -7.529 -10.843 1.00 85.12 87 ASP A C 1
ATOM 671 O O . ASP A 1 87 ? -13.340 -8.019 -11.972 1.00 85.12 87 ASP A O 1
ATOM 675 N N . ASP A 1 88 ? -12.327 -7.246 -10.139 1.00 88.50 88 ASP A N 1
ATOM 676 C CA . ASP A 1 88 ? -10.969 -7.491 -10.634 1.00 88.50 88 ASP A CA 1
ATOM 677 C C . ASP A 1 88 ? -10.422 -8.821 -10.091 1.00 88.50 88 ASP A C 1
ATOM 679 O O . ASP A 1 88 ? -9.851 -8.894 -8.999 1.00 88.50 88 ASP A O 1
ATOM 683 N N . ASP A 1 89 ? -10.571 -9.886 -10.887 1.00 88.56 89 ASP A N 1
ATOM 684 C CA . ASP A 1 89 ? -10.122 -11.249 -10.557 1.00 88.56 89 ASP A CA 1
ATOM 685 C C . ASP A 1 89 ? -8.661 -11.309 -10.082 1.00 88.56 89 ASP A C 1
ATOM 687 O O . ASP A 1 89 ? -8.318 -12.104 -9.199 1.00 88.56 89 ASP A O 1
ATOM 691 N N . LEU A 1 90 ? -7.782 -10.479 -10.661 1.00 86.69 90 LEU A N 1
ATOM 692 C CA . LEU A 1 90 ? -6.381 -10.430 -10.258 1.00 86.69 90 LEU A CA 1
ATOM 693 C C . LEU A 1 90 ? -6.273 -9.878 -8.839 1.00 86.69 90 LEU A C 1
ATOM 695 O O . LEU A 1 90 ? -5.628 -10.496 -7.996 1.00 86.69 90 LEU A O 1
ATOM 699 N N . ILE A 1 91 ? -6.910 -8.742 -8.560 1.00 89.94 91 ILE A N 1
ATOM 700 C CA . ILE A 1 91 ? -6.856 -8.110 -7.238 1.00 89.94 91 ILE A CA 1
ATOM 701 C C . ILE A 1 91 ? -7.486 -9.008 -6.179 1.00 89.94 91 ILE A C 1
ATOM 703 O O . ILE A 1 91 ? -6.869 -9.243 -5.138 1.00 89.94 91 ILE A O 1
ATOM 707 N N . LEU A 1 92 ? -8.650 -9.593 -6.462 1.00 90.69 92 LEU A N 1
ATOM 708 C CA . LEU A 1 92 ? -9.267 -10.573 -5.574 1.00 90.69 92 LEU A CA 1
ATOM 709 C C . LEU A 1 92 ? -8.294 -11.712 -5.260 1.00 90.69 92 LEU A C 1
ATOM 711 O O . LEU A 1 92 ? -8.074 -12.021 -4.089 1.00 90.69 92 LEU A O 1
ATOM 715 N N . ALA A 1 93 ? -7.640 -12.296 -6.267 1.00 88.69 93 ALA A N 1
ATOM 716 C CA . ALA A 1 93 ? -6.668 -13.365 -6.052 1.00 88.69 93 ALA A CA 1
ATOM 717 C C . ALA A 1 93 ? -5.461 -12.923 -5.202 1.00 88.69 93 ALA A C 1
ATOM 719 O O . ALA A 1 93 ? -5.005 -13.690 -4.351 1.00 88.69 93 ALA A O 1
ATOM 720 N N . LEU A 1 94 ? -4.958 -11.696 -5.386 1.00 89.25 94 LEU A N 1
ATOM 721 C CA . LEU A 1 94 ? -3.831 -11.163 -4.609 1.00 89.25 94 LEU A CA 1
ATOM 722 C C . LEU A 1 94 ? -4.174 -10.947 -3.129 1.00 89.25 94 LEU A C 1
ATOM 724 O O . LEU A 1 94 ? -3.298 -11.096 -2.278 1.00 89.25 94 LEU A O 1
ATOM 728 N N . PHE A 1 95 ? -5.430 -10.622 -2.816 1.00 89.69 95 PHE A N 1
ATOM 729 C CA . PHE A 1 95 ? -5.872 -10.267 -1.463 1.00 89.69 95 PHE A CA 1
ATOM 730 C C . PHE A 1 95 ? -6.754 -11.330 -0.786 1.00 89.69 95 PHE A C 1
ATOM 732 O O . PHE A 1 95 ? -7.369 -11.052 0.242 1.00 89.69 95 PHE A O 1
ATOM 739 N N . GLY A 1 96 ? -6.773 -12.568 -1.293 1.00 84.81 96 GLY A N 1
ATOM 740 C CA . GLY A 1 96 ? -7.429 -13.702 -0.624 1.00 84.81 96 GLY A CA 1
ATOM 741 C C . GLY A 1 96 ? -8.917 -13.878 -0.949 1.00 84.81 96 GLY A C 1
ATOM 742 O O . GLY A 1 96 ? -9.659 -14.452 -0.156 1.00 84.81 96 GLY A O 1
ATOM 743 N N . GLY A 1 97 ? -9.356 -13.393 -2.108 1.00 85.75 97 GLY A N 1
ATOM 744 C CA . GLY A 1 97 ? -10.688 -13.598 -2.681 1.00 85.75 97 GLY A CA 1
ATOM 745 C C . GLY A 1 97 ? -11.771 -12.657 -2.159 1.00 85.75 97 GLY A C 1
ATOM 746 O O . GLY A 1 97 ? -12.911 -12.742 -2.605 1.00 85.75 97 GLY A O 1
ATOM 747 N N . LYS A 1 98 ? -11.444 -11.772 -1.212 1.00 86.75 98 LYS A N 1
ATOM 748 C CA . LYS A 1 98 ? -12.374 -10.775 -0.681 1.00 86.75 98 LYS A CA 1
ATOM 749 C C . LYS A 1 98 ? -11.635 -9.506 -0.285 1.00 86.75 98 LYS A C 1
ATOM 751 O O . LYS A 1 98 ? -10.596 -9.575 0.369 1.00 86.75 98 LYS A O 1
ATOM 756 N N . LEU A 1 99 ? -12.214 -8.360 -0.627 1.00 91.06 99 LEU A N 1
ATOM 757 C CA . LEU A 1 99 ? -11.678 -7.053 -0.270 1.00 91.06 99 LEU A CA 1
ATOM 758 C C . LEU A 1 99 ? -12.397 -6.447 0.946 1.00 91.06 99 LEU A C 1
ATOM 760 O O . LEU A 1 99 ? -13.539 -6.803 1.273 1.00 91.06 99 LEU A O 1
ATOM 764 N N . PRO A 1 100 ? -11.710 -5.594 1.722 1.00 90.19 100 PRO A N 1
ATOM 765 C CA . PRO A 1 100 ? -12.346 -4.789 2.751 1.00 90.19 100 PRO A CA 1
ATOM 766 C C . PRO A 1 100 ? -13.281 -3.764 2.112 1.00 90.19 100 PRO A C 1
ATOM 768 O O . PRO A 1 100 ? -12.963 -3.165 1.095 1.00 90.19 100 PRO A O 1
ATOM 771 N N . THR A 1 101 ? -14.401 -3.487 2.772 1.00 90.75 101 THR A N 1
ATOM 772 C CA . THR A 1 101 ? -15.271 -2.374 2.373 1.00 90.75 101 THR A CA 1
ATOM 773 C C . THR A 1 101 ? -14.588 -1.026 2.618 1.00 90.75 101 THR A C 1
ATOM 775 O O . THR A 1 101 ? -13.738 -0.919 3.512 1.00 90.75 101 THR A O 1
ATOM 778 N N . ALA A 1 102 ? -15.042 0.034 1.943 1.00 90.81 102 ALA A N 1
ATOM 779 C CA . ALA A 1 102 ? -14.592 1.409 2.194 1.00 90.81 102 ALA A CA 1
ATOM 780 C C . ALA A 1 102 ? -14.661 1.789 3.687 1.00 90.81 102 ALA A C 1
ATOM 782 O O . ALA A 1 102 ? -13.720 2.340 4.262 1.00 90.81 102 ALA A O 1
ATOM 783 N N . LYS A 1 103 ? -15.725 1.366 4.388 1.00 90.38 103 LYS A N 1
ATOM 784 C CA . LYS A 1 103 ? -15.861 1.527 5.849 1.00 90.38 103 LYS A CA 1
ATOM 785 C C . LYS A 1 103 ? -14.713 0.874 6.626 1.00 90.38 103 LYS A C 1
ATOM 787 O O . LYS A 1 103 ? -14.229 1.436 7.610 1.00 90.38 103 LYS A O 1
ATOM 792 N N . THR A 1 104 ? -14.300 -0.320 6.213 1.00 90.94 104 THR A N 1
ATOM 793 C CA . THR A 1 104 ? -13.220 -1.076 6.859 1.00 90.94 104 THR A CA 1
ATOM 794 C C . THR A 1 104 ? -11.877 -0.390 6.624 1.00 90.94 104 THR A C 1
ATOM 796 O O . THR A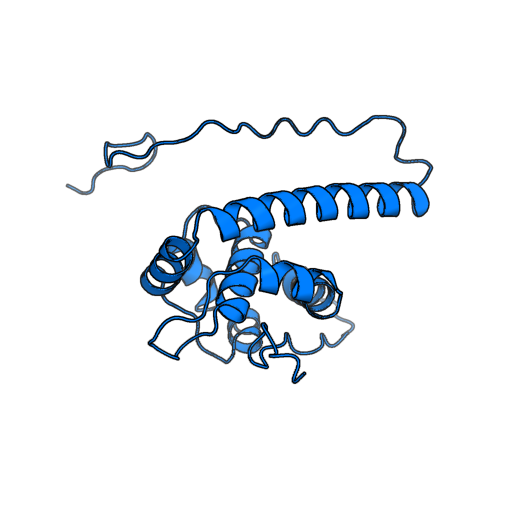 1 104 ? -11.126 -0.198 7.583 1.00 90.94 104 THR A O 1
ATOM 799 N N . MET A 1 105 ? -11.620 0.069 5.394 1.00 91.94 105 MET A N 1
ATOM 800 C CA . MET A 1 105 ? -10.436 0.870 5.074 1.00 91.94 105 MET A CA 1
ATOM 801 C C . MET A 1 105 ? -10.408 2.175 5.881 1.00 91.94 105 MET A C 1
ATOM 803 O O . MET A 1 105 ? -9.413 2.482 6.533 1.00 91.94 105 MET A O 1
ATOM 807 N N . GLY A 1 106 ? -11.526 2.902 5.954 1.00 91.25 106 GLY A N 1
ATOM 808 C CA . GLY A 1 106 ? -11.625 4.123 6.755 1.00 91.25 106 GLY A CA 1
ATOM 809 C C . GLY A 1 106 ? -11.363 3.886 8.247 1.00 91.25 106 GLY A C 1
ATOM 810 O O . GLY A 1 106 ? -10.699 4.690 8.900 1.00 91.25 106 GLY A O 1
ATOM 811 N N . ASN A 1 107 ? -11.827 2.765 8.806 1.00 91.12 107 ASN A N 1
ATOM 812 C CA . ASN A 1 107 ? -11.514 2.389 10.188 1.00 91.12 107 ASN A CA 1
ATOM 813 C C . ASN A 1 107 ? -10.028 2.070 10.387 1.00 91.12 107 ASN A C 1
ATOM 815 O O . ASN A 1 107 ? -9.485 2.354 11.449 1.00 91.12 107 ASN A O 1
ATOM 819 N N . PHE A 1 108 ? -9.362 1.493 9.388 1.00 92.44 108 PHE A N 1
ATOM 820 C CA . PHE A 1 108 ? -7.916 1.298 9.406 1.00 92.44 108 PHE A CA 1
ATOM 821 C C . PHE A 1 108 ? -7.151 2.623 9.375 1.00 92.44 108 PHE A C 1
ATOM 823 O O . PHE A 1 108 ? -6.315 2.843 10.247 1.00 92.44 108 PHE A O 1
ATOM 830 N N . LEU A 1 109 ? -7.493 3.535 8.464 1.00 91.88 109 LEU A N 1
ATOM 831 C CA . LEU A 1 109 ? -6.836 4.841 8.360 1.00 91.88 109 LEU A CA 1
ATOM 832 C C . LEU A 1 109 ? -6.968 5.663 9.653 1.00 91.88 109 LEU A C 1
ATOM 834 O O . LEU A 1 109 ? -6.003 6.277 10.101 1.00 91.88 109 LEU A O 1
ATOM 838 N N . ARG A 1 110 ? -8.124 5.605 10.328 1.00 91.50 110 ARG A N 1
ATOM 839 C CA . ARG A 1 110 ? -8.347 6.289 11.619 1.00 91.50 110 ARG A CA 1
ATOM 840 C C . ARG A 1 110 ? -7.518 5.735 12.783 1.00 91.50 110 ARG A C 1
ATOM 842 O O . ARG A 1 110 ? -7.430 6.398 13.811 1.00 91.50 110 ARG A O 1
ATOM 849 N N . ARG A 1 111 ? -6.929 4.539 12.657 1.00 92.31 111 ARG A N 1
ATOM 850 C CA . ARG A 1 111 ? -6.062 3.955 13.697 1.00 92.31 111 ARG A CA 1
ATOM 851 C C . ARG A 1 111 ? -4.640 4.514 13.678 1.00 92.31 111 ARG A C 1
ATOM 853 O O . ARG A 1 111 ? -3.900 4.267 14.626 1.00 92.31 111 ARG A O 1
ATOM 860 N N . PHE A 1 112 ? -4.242 5.244 12.634 1.00 93.44 112 PHE A N 1
ATOM 861 C CA . PHE A 1 112 ? -2.912 5.844 12.578 1.00 93.44 112 PHE A CA 1
ATOM 862 C C . PHE A 1 112 ? -2.710 6.832 13.729 1.00 93.44 112 PHE A C 1
ATOM 864 O O . PHE A 1 112 ? -3.389 7.853 13.834 1.00 93.44 112 PHE A O 1
ATOM 871 N N . SER A 1 113 ? -1.729 6.543 14.581 1.00 93.94 113 SER A N 1
ATOM 872 C CA . SER A 1 113 ? -1.271 7.491 15.591 1.00 93.94 113 SER A CA 1
ATOM 873 C C . SER A 1 113 ? -0.348 8.544 14.971 1.00 93.94 113 SER A C 1
ATOM 875 O O . SER A 1 113 ? 0.206 8.370 13.882 1.00 93.94 113 SER A O 1
ATOM 877 N N . LYS A 1 114 ? -0.082 9.621 15.717 1.00 93.69 114 LYS A N 1
ATOM 878 C CA . LYS A 1 114 ? 0.927 10.620 15.332 1.00 93.69 114 LYS A CA 1
ATOM 879 C C . LYS A 1 114 ? 2.301 9.989 15.073 1.00 93.69 114 LYS A C 1
ATOM 881 O O . LYS A 1 114 ? 3.011 10.439 14.179 1.00 93.69 114 LYS A O 1
ATOM 886 N N . HIS A 1 115 ? 2.661 8.955 15.833 1.00 94.88 115 HIS A N 1
ATOM 887 C CA . HIS A 1 115 ? 3.925 8.246 15.661 1.00 94.88 115 HIS A CA 1
ATOM 888 C C . HIS A 1 115 ? 3.958 7.475 14.336 1.00 94.88 115 HIS A C 1
ATOM 890 O O . HIS A 1 115 ? 4.908 7.637 13.575 1.00 94.88 115 HIS A O 1
ATOM 896 N N . ASN A 1 116 ? 2.879 6.752 14.008 1.00 95.25 116 ASN A N 1
ATOM 897 C CA . ASN A 1 116 ? 2.742 6.050 12.728 1.00 95.25 116 ASN A CA 1
ATOM 898 C C . ASN A 1 116 ? 2.895 7.012 11.543 1.00 95.25 116 ASN A C 1
ATOM 900 O O . ASN A 1 116 ? 3.649 6.741 10.615 1.00 95.25 116 ASN A O 1
ATOM 904 N N . ILE A 1 117 ? 2.229 8.170 11.602 1.00 92.81 117 ILE A N 1
ATOM 905 C CA . ILE A 1 117 ? 2.299 9.196 10.550 1.00 92.81 117 ILE A CA 1
ATOM 906 C C . ILE A 1 117 ? 3.728 9.736 10.403 1.00 92.81 117 ILE A C 1
ATOM 908 O O . ILE A 1 117 ? 4.224 9.898 9.289 1.00 92.81 117 ILE A O 1
ATOM 912 N N . GLN A 1 118 ? 4.414 10.009 11.515 1.00 93.19 118 GLN A N 1
ATOM 913 C CA . GLN A 1 118 ? 5.801 10.482 11.488 1.00 93.19 118 GLN A CA 1
ATOM 914 C C . GLN A 1 118 ? 6.750 9.454 10.869 1.00 93.19 118 GLN A C 1
ATOM 916 O O . GLN A 1 118 ? 7.607 9.823 10.064 1.00 93.19 118 GLN A O 1
ATOM 921 N N . ASP A 1 119 ? 6.594 8.181 11.217 1.00 94.12 119 ASP A N 1
ATOM 922 C CA . ASP A 1 119 ? 7.432 7.119 10.672 1.00 94.12 119 ASP A CA 1
ATOM 923 C C . ASP A 1 119 ? 7.118 6.846 9.205 1.00 94.12 119 ASP A C 1
ATOM 925 O O . ASP A 1 119 ? 8.048 6.704 8.413 1.00 94.12 119 ASP A O 1
ATOM 929 N N . LEU A 1 120 ? 5.843 6.896 8.811 1.00 92.94 120 LEU A N 1
ATOM 930 C CA . LEU A 1 120 ? 5.440 6.808 7.411 1.00 92.94 120 LEU A CA 1
ATOM 931 C C . LEU A 1 120 ? 6.052 7.949 6.581 1.00 92.94 120 LEU A C 1
ATOM 933 O O . LEU A 1 120 ? 6.631 7.698 5.527 1.00 92.94 120 LEU A O 1
ATOM 937 N N . ASN A 1 121 ? 6.020 9.188 7.080 1.00 90.31 121 ASN A N 1
ATOM 938 C CA . ASN A 1 121 ? 6.643 10.335 6.409 1.00 90.31 121 ASN A CA 1
ATOM 939 C C . ASN A 1 121 ? 8.159 10.156 6.238 1.00 90.31 121 ASN A C 1
ATOM 941 O O . ASN A 1 121 ? 8.710 10.446 5.170 1.00 90.31 121 ASN A O 1
ATOM 945 N N . ARG A 1 122 ? 8.850 9.650 7.268 1.00 90.62 122 ARG A N 1
ATOM 946 C CA . ARG A 1 122 ? 10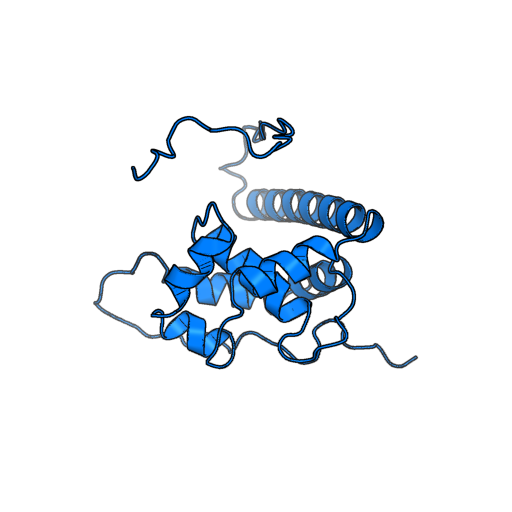.286 9.332 7.187 1.00 90.62 122 ARG A CA 1
ATOM 947 C C . ARG A 1 122 ? 10.553 8.219 6.178 1.00 90.62 122 ARG A C 1
ATOM 949 O O . ARG A 1 122 ? 11.481 8.344 5.380 1.00 90.62 122 ARG A O 1
ATOM 956 N N . PHE A 1 123 ? 9.746 7.161 6.202 1.00 92.12 123 PHE A N 1
ATOM 957 C CA . PHE A 1 123 ? 9.842 6.036 5.278 1.00 92.12 123 PHE A CA 1
ATOM 958 C C . PHE A 1 123 ? 9.673 6.490 3.826 1.00 92.12 123 PHE A C 1
ATOM 960 O O . PHE A 1 123 ? 10.564 6.236 3.018 1.00 92.12 123 PHE A O 1
ATOM 967 N N . ILE A 1 124 ? 8.603 7.228 3.508 1.00 88.25 124 ILE A N 1
ATOM 968 C CA . ILE A 1 124 ? 8.333 7.737 2.153 1.00 88.25 124 ILE A CA 1
ATOM 969 C C . ILE A 1 124 ? 9.483 8.631 1.679 1.00 88.25 124 ILE A C 1
A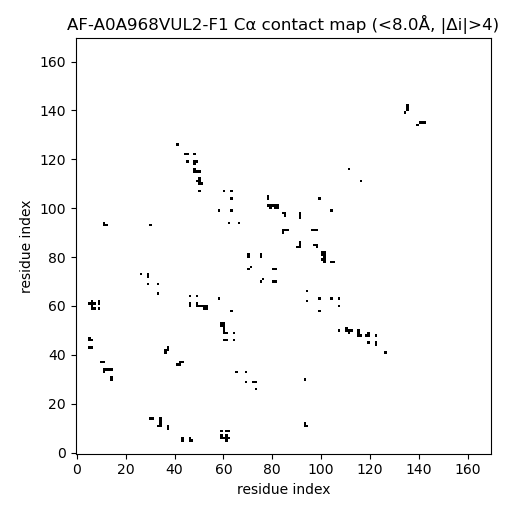TOM 971 O O . ILE A 1 124 ? 9.975 8.471 0.562 1.00 88.25 124 ILE A O 1
ATOM 975 N N . THR A 1 125 ? 9.970 9.522 2.547 1.00 85.81 125 THR A N 1
ATOM 976 C CA . THR A 1 125 ? 11.108 10.400 2.238 1.00 85.81 125 THR A CA 1
ATOM 977 C C . THR A 1 125 ? 12.360 9.586 1.909 1.00 85.81 125 THR A C 1
ATOM 979 O O . THR A 1 125 ? 12.997 9.798 0.875 1.00 85.81 125 THR A O 1
ATOM 982 N N . LYS A 1 126 ? 12.703 8.611 2.760 1.00 86.56 126 LYS A N 1
ATOM 983 C CA . LYS A 1 126 ? 13.863 7.734 2.561 1.00 86.56 126 LYS A CA 1
ATOM 984 C C . LYS A 1 126 ? 13.728 6.922 1.274 1.00 86.56 126 LYS A C 1
ATOM 986 O O . LYS A 1 126 ? 14.671 6.890 0.490 1.00 86.56 126 LYS A O 1
ATOM 991 N N . MET A 1 127 ? 12.562 6.324 1.036 1.00 86.50 127 MET A N 1
ATOM 992 C CA . MET A 1 127 ? 12.261 5.576 -0.183 1.00 86.50 127 MET A CA 1
ATOM 993 C C . MET A 1 127 ? 12.462 6.448 -1.427 1.00 86.50 127 MET A C 1
ATOM 995 O O . MET A 1 127 ? 13.155 6.028 -2.352 1.00 86.50 127 MET A O 1
ATOM 999 N N . GLY A 1 128 ? 11.946 7.681 -1.427 1.00 83.12 128 GLY A N 1
ATOM 1000 C CA . GLY A 1 128 ? 12.123 8.632 -2.526 1.00 83.12 128 GLY A CA 1
ATOM 1001 C C . GLY A 1 128 ? 13.595 8.932 -2.829 1.00 83.12 128 GLY A C 1
ATOM 1002 O O . GLY A 1 128 ? 14.026 8.821 -3.979 1.00 83.12 128 GLY A O 1
ATOM 1003 N N . TYR A 1 129 ? 14.401 9.237 -1.804 1.00 82.25 129 TYR A N 1
ATOM 1004 C CA . TYR A 1 129 ? 15.844 9.451 -1.980 1.00 82.25 129 TYR A CA 1
ATOM 1005 C C . TYR A 1 129 ? 16.575 8.191 -2.458 1.00 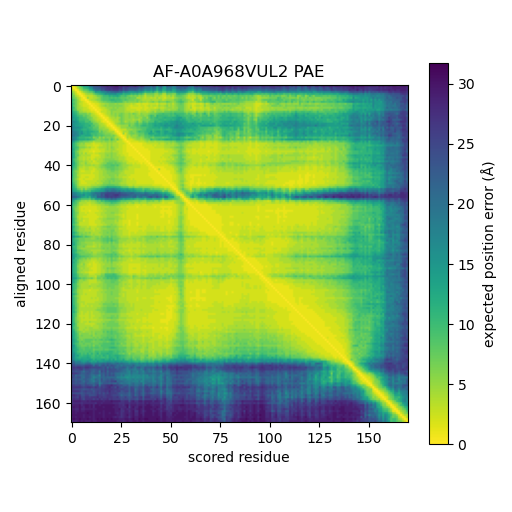82.25 129 TYR A C 1
ATOM 1007 O O . TYR A 1 129 ? 17.439 8.280 -3.331 1.00 82.25 129 TYR A O 1
ATOM 1015 N N . THR A 1 130 ? 16.231 7.018 -1.925 1.00 84.00 130 THR A N 1
ATOM 1016 C CA . THR A 1 130 ? 16.836 5.744 -2.333 1.00 84.00 130 THR A CA 1
ATOM 1017 C C . THR A 1 130 ? 16.540 5.429 -3.797 1.00 84.00 130 THR A C 1
ATOM 1019 O O . THR A 1 130 ? 17.473 5.156 -4.552 1.00 84.00 130 THR A O 1
ATOM 1022 N N . LEU A 1 131 ? 15.276 5.523 -4.222 1.00 80.81 131 LEU A N 1
ATOM 1023 C CA . LEU A 1 131 ? 14.875 5.288 -5.612 1.00 80.81 131 LEU A CA 1
ATOM 1024 C C . LEU A 1 131 ? 15.537 6.287 -6.566 1.00 80.81 131 LEU A C 1
ATOM 1026 O O . LEU A 1 131 ? 16.015 5.896 -7.630 1.00 80.81 131 LEU A O 1
ATOM 1030 N N . ARG A 1 132 ? 15.643 7.561 -6.166 1.00 78.31 132 ARG A N 1
ATOM 1031 C CA . ARG A 1 132 ? 16.370 8.582 -6.931 1.00 78.31 132 ARG A CA 1
ATOM 1032 C C . ARG A 1 132 ? 17.838 8.209 -7.110 1.00 78.31 132 ARG A C 1
ATOM 1034 O O . ARG A 1 132 ? 18.328 8.211 -8.235 1.00 78.31 132 ARG A O 1
ATOM 1041 N N . ASN A 1 133 ? 18.538 7.905 -6.019 1.00 81.88 133 ASN A N 1
ATOM 1042 C CA . ASN A 1 133 ? 19.962 7.577 -6.067 1.00 81.88 133 ASN A CA 1
ATOM 1043 C C . ASN A 1 133 ? 20.209 6.331 -6.923 1.00 81.88 133 ASN A C 1
ATOM 1045 O O . ASN A 1 133 ? 21.134 6.317 -7.731 1.00 81.88 133 ASN A O 1
ATOM 1049 N N . HIS A 1 134 ? 19.346 5.321 -6.801 1.00 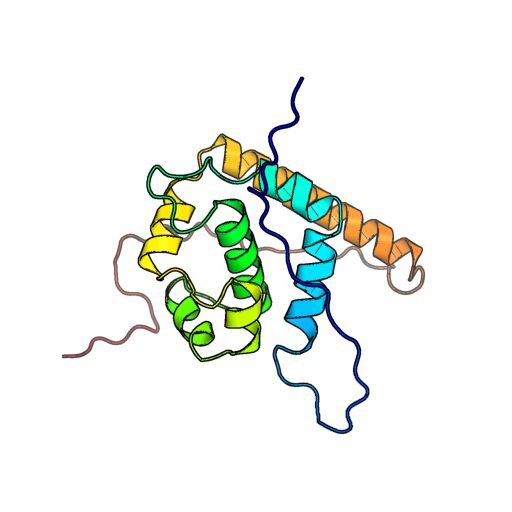82.50 134 HIS A N 1
ATOM 1050 C CA . HIS A 1 134 ? 19.413 4.128 -7.635 1.00 82.50 134 HIS A CA 1
ATOM 1051 C C . HIS A 1 134 ? 19.181 4.451 -9.119 1.00 82.50 134 HIS A C 1
ATOM 1053 O O . HIS A 1 134 ? 19.969 4.045 -9.970 1.00 82.50 134 HIS A O 1
ATOM 1059 N N . SER A 1 135 ? 18.159 5.253 -9.433 1.00 78.25 135 SER A N 1
ATOM 1060 C CA . SER A 1 135 ? 17.880 5.700 -10.803 1.00 78.25 135 SER A CA 1
ATOM 1061 C C . SER A 1 135 ? 19.067 6.453 -11.418 1.00 78.25 135 SER A C 1
ATOM 1063 O O . SER A 1 135 ? 19.447 6.173 -12.552 1.00 78.25 135 SER A O 1
ATOM 1065 N N . GLN A 1 136 ? 19.728 7.335 -10.659 1.00 77.12 136 GLN A N 1
ATOM 1066 C CA . GLN A 1 136 ? 20.934 8.039 -11.117 1.00 77.12 136 GLN A CA 1
ATOM 1067 C C . GLN A 1 136 ? 22.121 7.098 -11.366 1.00 77.12 136 GLN A C 1
ATOM 1069 O O . GLN A 1 136 ? 22.891 7.327 -12.293 1.00 77.12 136 GLN A O 1
ATOM 1074 N N . GLN A 1 137 ? 22.274 6.039 -10.568 1.00 82.06 137 GLN A N 1
ATOM 1075 C CA . GLN A 1 137 ? 23.336 5.047 -10.764 1.00 82.06 137 GLN A CA 1
ATOM 1076 C C . GLN A 1 137 ? 23.108 4.194 -12.017 1.00 82.06 137 GLN A C 1
ATOM 1078 O O . GLN A 1 137 ? 24.054 3.919 -12.751 1.00 82.06 137 GLN A O 1
ATOM 1083 N N . VAL A 1 138 ? 21.863 3.781 -12.269 1.00 81.62 138 VAL A N 1
ATOM 1084 C CA . VAL A 1 138 ? 21.506 2.918 -13.409 1.00 81.62 138 VAL A CA 1
ATOM 1085 C C . VAL A 1 138 ? 21.368 3.723 -14.710 1.00 81.62 138 VAL A C 1
ATOM 1087 O O . VAL A 1 138 ? 21.673 3.226 -15.796 1.00 81.62 138 VAL A O 1
ATOM 1090 N N . HIS A 1 139 ? 20.957 4.989 -14.618 1.00 76.38 139 HIS A N 1
ATOM 1091 C CA . HIS A 1 139 ? 20.759 5.894 -15.751 1.00 76.38 139 HIS A CA 1
ATOM 1092 C C . HIS A 1 139 ? 21.484 7.238 -15.545 1.00 76.38 139 HIS A C 1
ATOM 1094 O O . HIS A 1 139 ? 20.837 8.288 -15.473 1.00 76.38 139 HIS A O 1
ATOM 1100 N N . PRO A 1 140 ? 22.831 7.249 -15.516 1.00 66.75 140 PRO A N 1
ATOM 1101 C CA . PRO A 1 140 ? 23.619 8.450 -15.207 1.00 66.75 140 PRO A CA 1
ATOM 1102 C C . PRO A 1 140 ? 23.415 9.599 -16.207 1.00 66.75 140 PRO A C 1
ATOM 1104 O O . PRO A 1 140 ? 23.615 10.760 -15.872 1.00 66.75 140 PRO A O 1
ATOM 1107 N N . HIS A 1 141 ? 22.955 9.287 -17.419 1.00 65.19 141 HIS A N 1
ATOM 1108 C CA . HIS A 1 141 ? 22.702 10.230 -18.510 1.00 65.19 141 HIS A CA 1
ATOM 1109 C C . HIS A 1 141 ? 21.312 10.899 -18.464 1.00 65.19 141 HIS A C 1
ATOM 1111 O O . HIS A 1 141 ? 21.010 11.712 -19.330 1.00 65.19 141 HIS A O 1
ATOM 1117 N N . LYS A 1 142 ? 20.440 10.564 -17.496 1.00 58.78 142 LYS A N 1
ATOM 1118 C CA . LYS A 1 142 ? 19.077 11.137 -17.376 1.00 58.78 142 LYS A CA 1
ATOM 1119 C C . LYS A 1 142 ? 18.893 12.080 -16.176 1.00 58.78 142 LYS A C 1
ATOM 1121 O O . LYS A 1 142 ? 17.764 12.410 -15.829 1.00 58.78 142 LYS A O 1
ATOM 1126 N N . GLY A 1 143 ? 19.981 12.492 -15.522 1.00 54.66 143 GLY A N 1
ATOM 1127 C CA . GLY A 1 143 ? 19.948 13.101 -14.186 1.00 54.66 143 GLY A CA 1
ATOM 1128 C C . GLY A 1 143 ? 20.423 14.550 -14.058 1.00 54.66 143 GLY A C 1
ATOM 1129 O O . GLY A 1 143 ? 20.707 14.948 -12.931 1.00 54.66 143 GLY A O 1
ATOM 1130 N N . GLU A 1 144 ? 20.549 15.328 -15.141 1.00 56.12 144 GLU A N 1
ATOM 1131 C CA . GLU A 1 144 ? 21.135 16.683 -15.058 1.00 56.12 144 GLU A CA 1
ATOM 1132 C C . GLU A 1 144 ? 20.285 17.683 -14.253 1.00 56.12 144 GLU A C 1
ATOM 1134 O O . GLU A 1 144 ? 20.834 18.573 -13.607 1.00 56.12 144 GLU A O 1
ATOM 1139 N N . ALA A 1 145 ? 18.959 17.521 -14.219 1.00 58.59 145 ALA A N 1
ATOM 1140 C CA . ALA A 1 145 ? 18.067 18.380 -13.444 1.00 58.59 145 ALA A CA 1
ATOM 1141 C C . ALA A 1 145 ? 17.603 17.684 -12.156 1.00 58.59 145 ALA A C 1
ATOM 1143 O O . ALA A 1 145 ? 17.118 16.550 -12.183 1.00 58.59 145 ALA A O 1
ATOM 1144 N N . MET A 1 146 ? 17.705 18.371 -11.011 1.00 54.94 146 MET A N 1
ATOM 1145 C CA . MET A 1 146 ? 17.035 17.911 -9.795 1.00 54.94 146 MET A CA 1
ATOM 1146 C C . MET A 1 146 ? 15.515 17.938 -10.011 1.00 54.94 146 MET A C 1
ATOM 1148 O O . MET A 1 146 ? 14.979 18.992 -10.354 1.00 54.94 146 MET A O 1
ATOM 1152 N N . PRO A 1 147 ? 14.793 16.825 -9.786 1.00 53.16 147 PRO A N 1
ATOM 1153 C CA . PRO A 1 147 ? 13.342 16.865 -9.778 1.00 53.16 147 PRO A CA 1
ATOM 1154 C C . PRO A 1 147 ? 12.883 17.694 -8.576 1.00 53.16 147 PRO A C 1
ATOM 1156 O O . PRO A 1 147 ? 13.089 17.320 -7.421 1.00 53.16 147 PRO A O 1
ATOM 1159 N N . HIS A 1 148 ? 12.276 18.843 -8.855 1.00 49.69 148 HIS A N 1
ATOM 1160 C CA . HIS A 1 148 ? 11.579 19.637 -7.855 1.00 49.69 148 HIS A CA 1
ATOM 1161 C C . HIS A 1 148 ? 10.155 19.098 -7.731 1.00 49.69 148 HIS A C 1
ATOM 1163 O O . HIS A 1 148 ? 9.283 19.415 -8.538 1.00 49.69 148 HIS A O 1
ATOM 1169 N N . PHE A 1 149 ? 9.915 18.266 -6.721 1.00 45.41 149 PHE A N 1
ATOM 1170 C CA . PHE A 1 149 ? 8.564 17.833 -6.384 1.00 45.41 149 PHE A CA 1
ATOM 1171 C C . PHE A 1 149 ? 7.857 18.966 -5.640 1.00 45.41 149 PHE A C 1
ATOM 1173 O O . PHE A 1 149 ? 8.037 19.146 -4.437 1.00 45.41 149 PHE A O 1
ATOM 1180 N N . LYS A 1 150 ? 7.059 19.754 -6.365 1.00 40.25 150 LYS A N 1
ATOM 1181 C CA . LYS A 1 150 ? 6.076 20.647 -5.751 1.00 40.25 150 LYS A CA 1
ATOM 1182 C C . LYS A 1 150 ? 4.830 19.821 -5.448 1.00 40.25 150 LYS A C 1
ATOM 1184 O O . LYS A 1 150 ? 3.919 19.744 -6.262 1.00 40.25 150 LYS A O 1
ATOM 1189 N N . ILE A 1 151 ? 4.833 19.161 -4.298 1.00 49.56 151 ILE A N 1
ATOM 1190 C CA . ILE A 1 151 ? 3.620 18.556 -3.752 1.00 49.56 151 ILE A CA 1
ATOM 1191 C C . ILE A 1 151 ? 2.852 19.708 -3.111 1.00 49.56 151 ILE A C 1
ATOM 1193 O O . ILE A 1 151 ? 3.357 20.334 -2.177 1.00 49.56 151 ILE A O 1
ATOM 1197 N N . ASP A 1 152 ? 1.685 20.044 -3.657 1.00 44.09 152 ASP A N 1
ATOM 1198 C CA . ASP A 1 152 ? 0.788 21.002 -3.021 1.00 44.09 152 ASP A CA 1
ATOM 1199 C C . ASP A 1 152 ? 0.249 20.358 -1.740 1.00 44.09 152 ASP A C 1
ATOM 1201 O O . ASP A 1 152 ? -0.699 19.581 -1.748 1.00 44.09 152 ASP A O 1
ATOM 1205 N N . GLY A 1 153 ? 0.946 20.601 -0.632 1.00 40.03 153 GLY A N 1
ATOM 1206 C CA . GLY A 1 153 ? 0.559 20.161 0.702 1.00 40.03 153 GLY A CA 1
ATOM 1207 C C . GLY A 1 153 ? -0.516 21.059 1.299 1.00 40.03 153 GLY A C 1
ATOM 1208 O O . GLY A 1 153 ? -0.446 21.366 2.489 1.00 40.03 153 GLY A O 1
ATOM 1209 N N . THR A 1 154 ? -1.463 21.550 0.496 1.00 48.22 154 THR A N 1
ATOM 1210 C CA . THR A 1 154 ? -2.624 22.251 1.035 1.00 48.22 154 THR A CA 1
ATOM 1211 C C . THR A 1 154 ? -3.391 21.265 1.906 1.00 48.22 154 THR A C 1
ATOM 1213 O O . THR A 1 154 ? -3.939 20.268 1.430 1.00 48.22 154 THR A O 1
ATOM 1216 N N . THR A 1 155 ? -3.406 21.524 3.213 1.00 43.81 155 THR A N 1
ATOM 1217 C CA . THR A 1 155 ? -4.281 20.822 4.146 1.00 43.81 155 THR A CA 1
ATOM 1218 C C . THR A 1 155 ? -5.717 21.106 3.730 1.00 43.81 155 THR A C 1
ATOM 1220 O O . THR A 1 155 ? -6.236 22.196 3.960 1.00 43.81 155 THR A O 1
ATOM 1223 N N . HIS A 1 156 ? -6.365 20.134 3.098 1.00 48.94 156 HIS A N 1
ATOM 1224 C CA . HIS A 1 156 ? -7.795 20.202 2.849 1.00 48.94 156 HIS A CA 1
ATOM 1225 C C . HIS A 1 156 ? -8.504 19.733 4.124 1.00 48.94 156 HIS A C 1
ATOM 1227 O O . HIS A 1 156 ? -8.793 18.550 4.296 1.00 48.94 156 HIS A O 1
ATOM 1233 N N . GLU A 1 157 ? -8.737 20.654 5.062 1.00 47.38 157 GLU A N 1
ATOM 1234 C CA . GLU A 1 157 ? -9.627 20.395 6.197 1.00 47.38 157 GLU A CA 1
ATOM 1235 C C . GLU A 1 157 ? -11.068 20.328 5.676 1.00 47.38 157 GLU A C 1
ATOM 1237 O O . GLU A 1 157 ? -11.718 21.341 5.412 1.00 47.38 157 GLU A O 1
ATOM 1242 N N . GLN A 1 158 ? -11.573 19.112 5.463 1.00 46.66 158 GLN A N 1
ATOM 1243 C CA . GLN A 1 158 ? -12.955 18.922 5.041 1.00 46.66 158 GLN A CA 1
ATOM 1244 C C . GLN A 1 158 ? -13.907 19.032 6.236 1.00 46.66 158 GLN A C 1
ATOM 1246 O O . GLN A 1 158 ? -13.924 18.187 7.129 1.00 46.66 158 GLN A O 1
ATOM 1251 N N . HIS A 1 159 ? -14.758 20.058 6.213 1.00 57.94 159 HIS A N 1
ATOM 1252 C CA . HIS A 1 159 ? -15.803 20.295 7.217 1.00 57.94 159 HIS A CA 1
ATOM 1253 C C . HIS A 1 159 ? -17.204 19.838 6.766 1.00 57.94 159 HIS A C 1
ATOM 1255 O O . HIS A 1 159 ? -18.206 20.352 7.261 1.00 57.94 159 HIS A O 1
ATOM 1261 N N . GLY A 1 160 ? -17.301 18.911 5.804 1.00 47.44 160 GLY A N 1
ATOM 1262 C CA . GLY A 1 160 ? -18.589 18.409 5.301 1.00 47.44 160 GLY A CA 1
ATOM 1263 C C . GLY A 1 160 ? -19.455 19.466 4.601 1.00 47.44 160 GLY A C 1
ATOM 1264 O O . GLY A 1 160 ? -20.671 19.310 4.522 1.00 47.44 160 GLY A O 1
ATOM 1265 N N . LYS A 1 161 ? -18.855 20.560 4.117 1.00 50.75 161 LYS A N 1
ATOM 1266 C CA . LYS A 1 161 ? -19.534 21.552 3.272 1.00 50.75 161 LYS A CA 1
ATOM 1267 C C . LYS A 1 161 ? -19.261 21.247 1.799 1.00 50.75 161 LYS A C 1
ATOM 1269 O O . LYS A 1 161 ? -18.179 20.777 1.462 1.00 50.75 161 LYS A O 1
ATOM 1274 N N . GLN A 1 162 ? -20.269 21.497 0.963 1.00 43.50 162 GLN A N 1
ATOM 1275 C CA . GLN A 1 162 ? -20.305 21.201 -0.472 1.00 43.50 162 GLN A CA 1
ATOM 1276 C C . GLN A 1 162 ? -19.011 21.614 -1.194 1.00 43.50 162 GLN A C 1
ATOM 1278 O O . GLN A 1 162 ? -18.554 22.745 -1.034 1.00 43.50 162 GLN A O 1
ATOM 1283 N N . MET A 1 163 ? -18.465 20.709 -2.011 1.00 50.31 163 MET A N 1
ATOM 1284 C CA . MET A 1 163 ? -17.348 20.982 -2.919 1.00 50.31 163 MET A CA 1
ATOM 1285 C C . MET A 1 163 ? -17.829 21.022 -4.373 1.00 50.31 163 MET A C 1
ATOM 1287 O O . MET A 1 163 ? -18.784 20.335 -4.747 1.00 50.31 163 MET A O 1
ATOM 1291 N N . GLU A 1 164 ? -17.161 21.838 -5.185 1.00 39.34 164 GLU A N 1
ATOM 1292 C CA . GLU A 1 164 ? -17.357 21.908 -6.632 1.00 39.34 164 GLU A CA 1
ATOM 1293 C C . GLU A 1 164 ? -17.103 20.520 -7.253 1.00 39.34 164 GLU A C 1
ATOM 1295 O O . GLU A 1 164 ? -16.059 19.920 -7.016 1.00 39.34 164 GLU A O 1
ATOM 1300 N N . GLY A 1 165 ? -18.086 19.976 -7.981 1.00 49.97 165 GLY A N 1
ATOM 1301 C CA . GLY A 1 165 ? -18.016 18.638 -8.594 1.00 49.97 165 GLY A CA 1
ATOM 1302 C C . GLY A 1 165 ? -18.931 17.568 -7.982 1.00 49.97 165 GLY A C 1
ATOM 1303 O O . GLY A 1 165 ? -19.234 16.592 -8.660 1.00 49.97 165 GLY A O 1
ATOM 1304 N N . CYS A 1 166 ? -19.473 17.771 -6.775 1.00 42.88 166 CYS A N 1
ATOM 1305 C CA . CYS A 1 166 ? -20.503 16.891 -6.204 1.00 42.88 166 CYS A CA 1
ATOM 1306 C C . CYS A 1 166 ? -21.882 17.562 -6.297 1.00 42.88 166 CYS A C 1
ATOM 1308 O O . CYS A 1 166 ? -22.246 18.407 -5.475 1.00 42.88 166 CYS A O 1
ATOM 1310 N N . GLY A 1 167 ? -22.644 17.221 -7.340 1.00 42.81 167 GLY A N 1
ATOM 1311 C CA . GLY A 1 167 ? -24.026 17.671 -7.514 1.00 42.81 167 GLY A CA 1
ATOM 1312 C C . GLY A 1 167 ? -24.987 16.978 -6.543 1.00 42.81 167 GLY A C 1
ATOM 1313 O O . GLY A 1 167 ? -24.851 15.791 -6.262 1.00 42.81 167 GLY A O 1
ATOM 1314 N N . TRP A 1 168 ? -25.981 17.716 -6.045 1.00 40.34 168 TRP A N 1
ATOM 1315 C CA . TRP A 1 168 ? -27.070 17.159 -5.240 1.00 40.34 168 TRP A CA 1
ATOM 1316 C C . TRP A 1 168 ? -28.019 16.320 -6.109 1.00 40.34 168 TRP A C 1
ATOM 1318 O O . TRP A 1 168 ? -28.460 16.788 -7.161 1.00 40.34 168 TRP A O 1
ATOM 1328 N N . ILE A 1 169 ? -28.409 15.133 -5.636 1.00 44.47 169 ILE A N 1
ATOM 1329 C CA . ILE A 1 169 ? -29.662 14.499 -6.069 1.00 44.47 169 ILE A CA 1
ATOM 1330 C C . ILE A 1 169 ? -30.788 15.174 -5.274 1.00 44.47 169 ILE A C 1
ATOM 1332 O O . ILE A 1 169 ? -30.683 15.312 -4.055 1.00 44.47 169 ILE A O 1
ATOM 1336 N N . ARG A 1 170 ? -31.807 15.664 -5.988 1.00 38.00 170 ARG A N 1
ATOM 1337 C CA . ARG A 1 170 ? -33.029 16.245 -5.410 1.00 38.00 170 ARG A CA 1
ATOM 1338 C C . ARG A 1 170 ? -33.864 15.209 -4.673 1.00 38.00 170 ARG A C 1
ATOM 1340 O O . ARG A 1 170 ? -33.944 14.071 -5.181 1.00 38.00 170 ARG A O 1
#

Solvent-accessible surface area (backbone atoms only — not comparable to full-atom values): 10892 Å² total; per-residue (Å²): 132,86,79,75,66,65,45,72,88,64,69,61,67,82,82,79,90,75,93,70,92,69,79,84,55,100,65,70,59,50,63,59,52,50,33,53,39,56,76,38,70,59,35,59,57,50,32,70,24,49,42,79,71,66,98,65,83,86,65,52,44,35,57,54,49,52,48,51,51,51,39,53,76,70,67,49,90,54,63,65,52,56,62,76,42,76,83,31,68,68,57,25,62,58,58,75,70,56,79,77,53,40,70,55,51,51,58,54,64,70,54,53,44,76,65,26,52,52,45,39,53,51,48,54,52,50,51,53,54,50,52,49,54,49,47,38,69,79,39,65,90,80,52,91,66,82,84,78,82,80,72,83,78,73,81,79,81,81,80,86,66,93,55,95,89,68,78,82,84,132

Radius of gyration: 18.44 Å; Cα contacts (8 Å, |Δi|>4): 108; chains: 1; bounding box: 57×38×49 Å

pLDDT: mean 78.59, std 16.85, range [37.34, 95.25]